Protein 5MR1 (pdb70)

Radius of gyration: 12.71 Å; Cα contacts (8 Å, |Δi|>4): 207; chains: 1; bounding box: 30×32×36 Å

InterPro domains:
  IPR001849 Pleckstrin homology domain [PF00169] (44-138)
  IPR001849 Pleckstrin homology domain [PS50003] (41-140)
  IPR001849 Pleckstrin homology domain [SM00233] (42-142)
  IPR011993 PH-like domain superfamily [G3DSA:2.30.29.30] (38-152)
  IPR051566 Connector enhancer of kinase suppressor of Ras [PTHR12844] (21-436)

Sequence (101 aa):
ADCQQGWLYKKKKEKGSFLSNKWKKKFWVILKGSSLYWYSSNQMAEKADGFVNLPDFTVERASSECKKKHAFKISSHPQIKTFYFAAENVQQEMNVWLNKLGSAVIHQ

Structure (mmCIF, N/CA/C/O backbone):
data_5MR1
#
_entry.id   5MR1
#
_cell.length_a   43.974
_cell.length_b   49.612
_cell.length_c   53.027
_cell.angle_alpha   90.00
_cell.angle_beta   90.00
_cell.angle_gamma   90.00
#
_symmetry.space_group_name_H-M   'P 21 21 21'
#
loop_
_entity.id
_entity.type
_entity.pdbx_description
1 polymer 'Interactor protein for cytohesin exchange factors 1'
2 water water
#
loop_
_atom_site.group_PDB
_atom_site.id
_atom_site.type_symbol
_atom_site.label_atom_id
_atom_site.label_alt_id
_atom_site.label_comp_id
_atom_site.label_asym_id
_atom_site.label_entity_id
_atom_site.label_seq_id
_atom_site.pdbx_PDB_ins_code
_atom_site.Cartn_x
_atom_site.Cartn_y
_atom_site.Cartn_z
_atom_site.occupancy
_atom_site.B_iso_or_equiv
_atom_site.auth_seq_id
_atom_site.auth_comp_id
_atom_site.auth_asym_id
_atom_site.auth_atom_id
_atom_site.pdbx_PDB_model_num
ATOM 1 N N . ALA A 1 3 ? -1.257 14.258 -8.683 1.00 38.29 42 ALA A N 1
ATOM 2 C CA . ALA A 1 3 ? -1.029 13.548 -7.421 1.00 37.00 42 ALA A CA 1
ATOM 3 C C . ALA A 1 3 ? -2.041 12.425 -7.218 1.00 32.98 42 ALA A C 1
ATOM 4 O O . ALA A 1 3 ? -3.238 12.605 -7.461 1.00 35.82 42 ALA A O 1
ATOM 10 N N . ASP A 1 4 ? -1.547 11.269 -6.767 1.00 26.62 43 ASP A N 1
ATOM 11 C CA . ASP A 1 4 ? -2.395 10.124 -6.459 1.00 26.66 43 ASP A CA 1
ATOM 12 C C . ASP A 1 4 ? -3.063 10.231 -5.096 1.00 22.84 43 ASP A C 1
ATOM 13 O O . ASP A 1 4 ? -4.164 9.701 -4.925 1.00 23.78 43 ASP A O 1
ATOM 22 N N . CYS A 1 5 ? -2.445 10.941 -4.147 1.00 20.95 44 CYS A N 1
ATOM 23 C CA . CYS A 1 5 ? -3.075 11.280 -2.880 1.00 18.93 44 CYS A CA 1
ATOM 24 C C . CYS A 1 5 ? -2.359 12.485 -2.290 1.00 17.76 44 CYS A C 1
ATOM 25 O O . CYS A 1 5 ? -1.167 12.669 -2.523 1.00 18.05 44 CYS A O 1
ATOM 33 N N A GLN A 1 6 ? -3.081 13.269 -1.492 0.50 17.04 45 GLN A N 1
ATOM 34 N N B GLN A 1 6 ? -3.095 13.299 -1.523 0.50 16.59 45 GLN A N 1
ATOM 35 C CA A GLN A 1 6 ? -2.475 14.354 -0.728 0.50 16.20 45 GLN A CA 1
ATOM 36 C CA B GLN A 1 6 ? -2.517 14.413 -0.766 0.50 15.09 45 GLN A CA 1
ATOM 37 C C A GLN A 1 6 ? -3.317 14.617 0.519 0.50 14.35 45 GLN A C 1
ATOM 38 C C B GLN A 1 6 ? -3.340 14.667 0.500 0.50 14.20 45 GLN A C 1
ATOM 39 O O A GLN A 1 6 ? -4.510 14.306 0.565 0.50 15.94 45 GLN A O 1
ATOM 40 O O B GLN A 1 6 ? -4.551 14.433 0.529 0.50 15.82 45 GLN A O 1
ATOM 67 N N . GLY A 1 7 ? -2.683 15.202 1.524 1.00 14.09 46 GLY A N 1
ATOM 68 C CA . GLY A 1 7 ? -3.365 15.545 2.764 1.00 14.11 46 GLY A CA 1
ATOM 69 C C . GLY A 1 7 ? -2.364 15.851 3.869 1.00 13.19 46 GLY A C 1
ATOM 70 O O . GLY A 1 7 ? -1.149 15.741 3.698 1.00 13.43 46 GLY A O 1
ATOM 75 N N . TRP A 1 8 ? -2.900 16.279 5.021 1.00 13.68 47 TRP A N 1
ATOM 76 C CA . TRP A 1 8 ? -2.069 16.539 6.204 1.00 13.80 47 TRP A CA 1
ATOM 77 C C . TRP A 1 8 ? -1.740 15.232 6.928 1.00 13.60 47 TRP A C 1
ATOM 78 O O . TRP A 1 8 ? -2.626 14.401 7.150 1.00 14.88 47 TRP A O 1
ATOM 99 N N . LEU A 1 9 ? -0.469 15.052 7.326 1.00 12.96 48 LEU A N 1
ATOM 100 C CA . LEU A 1 9 ? -0.065 13.921 8.170 1.00 13.13 48 LEU A CA 1
ATOM 101 C C . LEU A 1 9 ? 0.928 14.417 9.218 1.00 13.87 48 LEU A C 1
ATOM 102 O O . LEU A 1 9 ? 1.817 15.217 8.918 1.00 14.86 48 LEU A O 1
ATOM 118 N N . TYR A 1 10 ? 0.808 13.883 10.430 1.00 13.84 49 TYR A N 1
ATOM 119 C CA . TYR A 1 10 ? 1.866 14.009 11.424 1.00 14.02 49 TYR A CA 1
ATOM 120 C C . TYR A 1 10 ? 2.981 13.021 11.093 1.00 14.70 49 TYR A C 1
ATOM 121 O O . TYR A 1 10 ? 2.724 11.933 10.570 1.00 14.89 49 TYR A O 1
ATOM 139 N N A LYS A 1 11 ? 4.218 13.402 11.416 0.50 14.22 50 LYS A N 1
ATOM 140 N N B LYS A 1 11 ? 4.223 13.407 11.396 0.50 14.25 50 LYS A N 1
ATOM 141 C CA A LYS A 1 11 ? 5.397 12.554 11.235 0.50 15.21 50 LYS A CA 1
ATOM 142 C CA B LYS A 1 11 ? 5.395 12.542 11.233 0.50 15.22 50 LYS A CA 1
ATOM 143 C C A LYS A 1 11 ? 6.209 12.512 12.533 0.50 15.95 50 LYS A C 1
ATOM 144 C C B LYS A 1 11 ? 6.200 12.510 12.534 0.50 15.96 50 LYS A C 1
ATOM 145 O O A LYS A 1 11 ? 6.565 13.566 13.083 0.50 18.50 50 LYS A O 1
ATOM 146 O O B LYS A 1 11 ? 6.538 13.566 13.090 0.50 18.60 50 LYS A O 1
ATOM 183 N N . LYS A 1 12 ? 6.538 11.302 12.997 1.00 16.63 51 LYS A N 1
ATOM 184 C CA . LYS A 1 12 ? 7.303 11.142 14.243 1.00 17.65 51 LYS A CA 1
ATOM 185 C C . LYS A 1 12 ? 8.748 11.579 14.008 1.00 19.23 51 LYS A C 1
ATOM 186 O O . LYS A 1 12 ? 9.344 11.262 12.979 1.00 18.84 51 LYS A O 1
ATOM 205 N N . LYS A 1 13 ? 9.317 12.298 14.977 1.00 21.66 52 LYS A N 1
ATOM 206 C CA . LYS A 1 13 ? 10.723 12.680 14.934 1.00 23.75 52 LYS A CA 1
ATOM 207 C C . LYS A 1 13 ? 11.614 11.439 14.905 1.00 23.29 52 LYS A C 1
ATOM 208 O O . LYS A 1 13 ? 11.339 10.439 15.582 1.00 22.68 52 LYS A O 1
ATOM 215 N N . GLU A 1 14 ? 12.704 11.498 14.131 1.00 25.35 53 GLU A N 1
ATOM 216 C CA . GLU A 1 14 ? 13.617 10.359 14.065 1.00 27.46 53 GLU A CA 1
ATOM 217 C C . GLU A 1 14 ? 14.198 10.068 15.445 1.00 25.57 53 GLU A C 1
ATOM 218 O O . GLU A 1 14 ? 14.629 10.980 16.155 1.00 27.17 53 GLU A O 1
ATOM 230 N N . LYS A 1 15 ? 14.170 8.785 15.826 1.00 25.49 54 LYS A N 1
ATOM 231 C CA . LYS A 1 15 ? 14.618 8.252 17.115 1.00 26.56 54 LYS A CA 1
ATOM 232 C C . LYS A 1 15 ? 13.680 8.579 18.275 1.00 24.80 54 LYS A C 1
ATOM 233 O O . LYS A 1 15 ? 13.915 8.099 19.410 1.00 25.86 54 LYS A O 1
ATOM 243 N N . GLY A 1 16 ? 12.606 9.325 18.035 1.00 23.61 55 GLY A N 1
ATOM 244 C CA . GLY A 1 16 ? 11.691 9.677 19.106 1.00 24.38 55 GLY A CA 1
ATOM 245 C C . GLY A 1 16 ? 10.921 8.483 19.643 1.00 22.42 55 GLY A C 1
ATOM 246 O O . GLY A 1 16 ? 10.622 7.521 18.928 1.00 22.29 55 GLY A O 1
ATOM 250 N N . SER A 1 17 ? 10.594 8.559 20.940 1.00 24.32 56 SER A N 1
ATOM 251 C CA . SER A 1 17 ? 9.828 7.514 21.620 1.00 23.35 56 SER A CA 1
ATOM 252 C C . SER A 1 17 ? 8.477 7.254 20.945 1.00 23.16 56 SER A C 1
ATOM 253 O O . SER A 1 17 ? 7.797 8.183 20.485 1.00 23.39 56 SER A O 1
ATOM 261 N N . PHE A 1 18 ? 8.070 5.978 20.927 1.00 22.34 57 PHE A N 1
ATOM 262 C CA . PHE A 1 18 ? 6.726 5.625 20.483 1.00 21.98 57 PHE A CA 1
ATOM 263 C C . PHE A 1 18 ? 5.667 6.167 21.432 1.00 24.63 57 PHE A C 1
ATOM 264 O O . PHE A 1 18 ? 4.491 6.219 21.074 1.00 25.23 57 PHE A O 1
ATOM 281 N N . LEU A 1 19 ? 6.054 6.551 22.642 1.00 27.49 58 LEU A N 1
ATOM 282 C CA . LEU A 1 19 ? 5.097 6.981 23.655 1.00 31.17 58 LEU A CA 1
ATOM 283 C C . LEU A 1 19 ? 4.828 8.480 23.626 1.00 32.08 58 LEU A C 1
ATOM 284 O O . LEU A 1 19 ? 4.013 8.971 24.422 1.00 35.00 58 LEU A O 1
ATOM 300 N N . SER A 1 20 ? 5.476 9.221 22.732 1.00 30.91 59 SER A N 1
ATOM 301 C CA . SER A 1 20 ? 5.321 10.664 22.681 1.00 31.89 59 SER A CA 1
ATOM 302 C C . SER A 1 20 ? 4.232 11.039 21.691 1.00 33.03 59 SER A C 1
ATOM 303 O O . SER A 1 20 ? 4.088 10.405 20.644 1.00 34.82 59 SER A O 1
ATOM 311 N N . ASN A 1 21 ? 3.463 12.066 22.029 1.00 38.46 60 ASN A N 1
ATOM 312 C CA . ASN A 1 21 ? 2.455 12.587 21.116 1.00 43.99 60 ASN A CA 1
ATOM 313 C C . ASN A 1 21 ? 2.878 13.886 20.443 1.00 40.77 60 ASN A C 1
ATOM 314 O O . ASN A 1 21 ? 2.071 14.483 19.725 1.00 41.44 60 ASN A O 1
ATOM 325 N N . LYS A 1 22 ? 4.127 14.322 20.632 1.00 35.88 61 LYS A N 1
ATOM 326 C CA . LYS A 1 22 ? 4.625 15.551 20.006 1.00 31.92 61 LYS A CA 1
ATOM 327 C C . LYS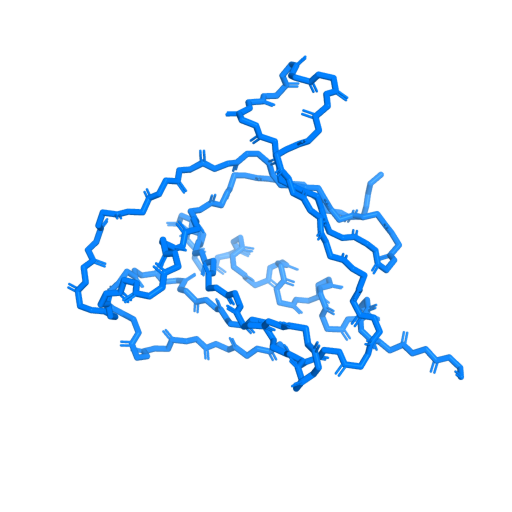 A 1 22 ? 5.256 15.194 18.663 1.00 28.46 61 LYS A C 1
ATOM 328 O O . LYS A 1 22 ? 6.457 14.924 18.572 1.00 30.39 61 LYS A O 1
ATOM 332 N N . TRP A 1 23 ? 4.427 15.214 17.600 1.00 26.08 62 TRP A N 1
ATOM 333 C CA . TRP A 1 23 ? 4.813 14.964 16.212 1.00 23.48 62 TRP A CA 1
ATOM 334 C C . TRP A 1 23 ? 4.526 16.207 15.357 1.00 24.35 62 TRP A C 1
ATOM 335 O O . TRP A 1 23 ? 3.496 16.878 15.536 1.00 29.77 62 TRP A O 1
ATOM 356 N N . LYS A 1 24 ? 5.401 16.505 14.395 1.00 23.95 63 LYS A N 1
ATOM 357 C CA . LYS A 1 24 ? 5.220 17.670 13.529 1.00 21.72 63 LYS A CA 1
ATOM 358 C C . LYS A 1 24 ? 4.281 17.347 12.366 1.00 18.96 63 LYS A C 1
ATOM 359 O O . LYS A 1 24 ? 4.309 16.247 11.822 1.00 20.00 63 LYS A O 1
ATOM 378 N N A LYS A 1 25 ? 3.458 18.317 11.962 0.73 18.72 64 LYS A N 1
ATOM 379 N N B LYS A 1 25 ? 3.466 18.324 11.983 0.27 18.88 64 LYS A N 1
ATOM 380 C CA A LYS A 1 25 ? 2.474 18.143 10.888 0.73 18.16 64 LYS A CA 1
ATOM 381 C CA B LYS A 1 25 ? 2.541 18.166 10.873 0.27 18.84 64 LYS A CA 1
ATOM 382 C C A LYS A 1 25 ? 3.006 18.687 9.561 0.73 17.32 64 LYS A C 1
ATOM 383 C C B LYS A 1 25 ? 3.198 18.623 9.574 0.27 16.89 64 LYS A C 1
ATOM 384 O O A LYS A 1 25 ? 3.408 19.845 9.478 0.73 21.64 64 LYS A O 1
ATOM 385 O O B LYS A 1 25 ? 3.932 19.615 9.541 0.27 17.92 64 LYS A O 1
ATOM 422 N N . PHE A 1 26 ? 2.943 17.872 8.506 1.00 14.77 65 PHE A N 1
ATOM 423 C CA . PHE A 1 26 ? 3.382 18.204 7.151 1.00 14.86 65 PHE A CA 1
ATOM 424 C C . PHE A 1 26 ? 2.212 18.076 6.178 1.00 14.09 65 PHE A C 1
ATOM 425 O O . PHE A 1 26 ? 1.249 17.318 6.411 1.00 14.17 65 PHE A O 1
ATOM 443 N N . TRP A 1 27 ? 2.335 18.780 5.042 1.00 14.36 66 TRP A N 1
ATOM 444 C CA . TRP A 1 27 ? 1.486 18.556 3.865 1.00 14.08 66 TRP A CA 1
ATOM 445 C C . TRP A 1 27 ? 2.176 17.498 2.991 1.00 13.19 66 TRP A C 1
ATOM 446 O O . TRP A 1 27 ? 3.318 17.701 2.548 1.00 14.43 66 TRP A O 1
ATOM 467 N N . VAL A 1 28 ? 1.519 16.356 2.772 1.00 12.25 67 VAL A N 1
ATOM 468 C CA . VAL A 1 28 ? 2.146 15.174 2.163 1.00 12.13 67 VAL A CA 1
ATOM 469 C C . VAL A 1 28 ? 1.483 14.856 0.815 1.00 12.26 67 VAL A C 1
ATOM 470 O O . VAL A 1 28 ? 0.250 14.883 0.699 1.00 13.60 67 VAL A O 1
ATOM 483 N N . ILE A 1 29 ? 2.324 14.546 -0.187 1.00 12.64 68 ILE A N 1
ATOM 484 C CA . ILE A 1 29 ? 1.893 14.245 -1.564 1.00 13.34 68 ILE A CA 1
ATOM 485 C C . ILE A 1 29 ? 2.515 12.916 -2.022 1.00 13.26 68 ILE A C 1
ATOM 486 O O . ILE A 1 29 ? 3.741 12.737 -1.964 1.00 13.48 68 ILE A O 1
ATOM 502 N N . LEU A 1 30 ? 1.672 11.999 -2.500 1.00 14.08 69 LEU A N 1
ATOM 503 C CA . LEU A 1 30 ? 2.093 10.770 -3.177 1.00 13.71 69 LEU A CA 1
ATOM 504 C C . LEU A 1 30 ? 1.895 10.951 -4.684 1.00 15.55 69 LEU A C 1
ATOM 505 O O . LEU A 1 30 ? 0.783 11.264 -5.138 1.00 16.48 69 LEU A O 1
ATOM 521 N N . LYS A 1 31 ? 2.960 10.731 -5.450 1.00 16.84 70 LYS A N 1
ATOM 522 C CA . LYS A 1 31 ? 2.911 10.816 -6.920 1.00 20.83 70 LYS A CA 1
ATOM 523 C C . LYS A 1 31 ? 3.670 9.615 -7.477 1.00 19.86 70 LYS A C 1
ATOM 524 O O . LYS A 1 31 ? 4.897 9.519 -7.325 1.00 19.58 70 LYS A O 1
ATOM 531 N N . GLY A 1 32 ? 2.945 8.685 -8.102 1.00 22.58 71 GLY A N 1
ATOM 532 C CA . GLY A 1 32 ? 3.548 7.444 -8.555 1.00 23.03 71 GLY A CA 1
ATOM 533 C C . GLY A 1 32 ? 4.117 6.655 -7.398 1.00 21.45 71 GLY A C 1
ATOM 534 O O . GLY A 1 32 ? 3.441 6.400 -6.394 1.00 23.02 71 GLY A O 1
ATOM 538 N N . SER A 1 33 ? 5.399 6.307 -7.488 1.00 20.77 72 SER A N 1
ATOM 539 C CA . SER A 1 33 ? 6.059 5.563 -6.430 1.00 20.93 72 SER A CA 1
ATOM 540 C C . SER A 1 33 ? 6.913 6.440 -5.528 1.00 18.34 72 SER A C 1
ATOM 541 O O . SER A 1 33 ? 7.745 5.903 -4.803 1.00 22.62 72 SER A O 1
ATOM 549 N N . SER A 1 34 ? 6.710 7.768 -5.521 1.00 15.68 73 SER A N 1
ATOM 550 C CA . SER A 1 34 ? 7.460 8.660 -4.637 1.00 16.82 73 SER A CA 1
ATOM 551 C C . SER A 1 34 ? 6.539 9.416 -3.669 1.00 15.27 73 SER A C 1
ATOM 552 O O . SER A 1 34 ? 5.434 9.856 -4.035 1.00 16.00 73 SER A O 1
ATOM 560 N N . LEU A 1 35 ? 7.007 9.567 -2.427 1.00 14.13 74 LEU A N 1
ATOM 561 C CA . LEU A 1 35 ? 6.308 10.285 -1.349 1.00 12.88 74 LEU A CA 1
ATOM 562 C C . LEU A 1 35 ? 7.128 11.515 -0.951 1.00 13.27 74 LEU A C 1
ATOM 563 O O . LEU A 1 35 ? 8.332 11.401 -0.696 1.00 14.90 74 LEU A O 1
ATOM 579 N N . TYR A 1 36 ? 6.461 12.689 -0.871 1.00 12.41 75 TYR A N 1
ATOM 580 C CA . TYR A 1 36 ? 7.076 13.978 -0.555 1.00 13.18 75 TYR A CA 1
ATOM 581 C C . TYR A 1 36 ? 6.344 14.625 0.619 1.00 12.95 75 TYR A C 1
ATOM 582 O O . TYR A 1 36 ? 5.108 14.583 0.686 1.00 13.94 75 TYR A O 1
ATOM 600 N N . TRP A 1 37 ? 7.105 15.252 1.539 1.00 13.84 76 TRP A N 1
ATOM 601 C CA . TRP A 1 37 ? 6.513 16.007 2.647 1.00 13.82 76 TRP A CA 1
ATOM 602 C C . TRP A 1 37 ? 7.027 17.433 2.658 1.00 14.56 76 TRP A C 1
ATOM 603 O O . TRP A 1 37 ? 8.247 17.673 2.600 1.00 16.36 76 TRP A O 1
ATOM 624 N N . TYR A 1 38 ? 6.083 18.372 2.696 1.00 15.32 77 TYR A N 1
ATOM 625 C CA . TYR A 1 38 ? 6.320 19.807 2.629 1.00 16.47 77 TYR A CA 1
ATOM 626 C C . TYR A 1 38 ? 5.915 20.485 3.938 1.00 16.70 77 TYR A C 1
ATOM 627 O O . TYR A 1 38 ? 4.996 20.042 4.654 1.00 17.45 77 TYR A O 1
ATOM 645 N N A SER A 1 39 ? 6.577 21.602 4.240 0.51 20.06 78 SER A N 1
ATOM 646 N N B SER A 1 39 ? 6.574 21.613 4.223 0.49 19.35 78 SER A N 1
ATOM 647 C CA A SER A 1 39 ? 6.272 22.312 5.478 0.51 22.66 78 SER A CA 1
ATOM 648 C CA B SER A 1 39 ? 6.297 22.349 5.454 0.49 21.58 78 SER A CA 1
ATOM 649 C C A SER A 1 39 ? 4.851 22.877 5.485 0.51 21.72 78 SER A C 1
ATOM 650 C C B SER A 1 39 ? 4.880 22.920 5.483 0.49 21.05 78 SER A C 1
ATOM 651 O O A SER A 1 39 ? 4.236 22.996 6.554 0.51 23.86 78 SER A O 1
ATOM 652 O O B SER A 1 39 ? 4.303 23.098 6.565 0.49 22.89 78 SER A O 1
ATOM 667 N N . ASN A 1 40 ? 4.321 23.250 4.324 1.00 20.37 79 ASN A N 1
ATOM 668 C CA . ASN A 1 40 ? 2.963 23.788 4.206 1.00 20.73 79 ASN A CA 1
ATOM 669 C C . ASN A 1 40 ? 2.534 23.655 2.739 1.00 20.35 79 ASN A C 1
ATOM 670 O O . ASN A 1 40 ? 3.289 23.151 1.891 1.00 21.29 79 ASN A O 1
ATOM 682 N N . GLN A 1 41 ? 1.314 24.108 2.428 1.00 20.67 80 GLN A N 1
ATOM 683 C CA . GLN A 1 41 ? 0.752 23.922 1.078 1.00 21.21 80 GLN A CA 1
ATOM 684 C C . GLN A 1 41 ? 1.322 24.857 0.014 1.00 23.63 80 GLN A C 1
ATOM 685 O O . GLN A 1 41 ? 0.999 24.672 -1.170 1.00 28.22 80 GLN A O 1
ATOM 699 N N . MET A 1 42 ? 2.140 25.842 0.380 1.00 24.84 81 MET A N 1
ATOM 700 C CA . MET A 1 42 ? 2.695 26.781 -0.601 1.00 27.74 81 MET A CA 1
ATOM 701 C C . MET A 1 42 ? 4.203 26.620 -0.828 1.00 25.78 81 MET A C 1
ATOM 702 O O . MET A 1 42 ? 4.761 27.270 -1.722 1.00 27.57 81 MET A O 1
ATOM 716 N N . ALA A 1 43 ? 4.869 25.746 -0.086 1.00 23.70 82 ALA A N 1
ATOM 717 C CA . ALA A 1 43 ? 6.309 25.534 -0.246 1.00 22.83 82 ALA A CA 1
ATOM 718 C C . ALA A 1 43 ? 6.638 24.919 -1.604 1.00 22.90 82 ALA A C 1
ATOM 719 O O . ALA A 1 43 ? 6.030 23.924 -2.001 1.00 24.80 82 ALA A O 1
ATOM 726 N N . GLU A 1 44 ? 7.632 25.493 -2.304 1.00 25.14 83 GLU A N 1
ATOM 727 C CA . GLU A 1 44 ? 8.037 24.965 -3.614 1.00 27.35 83 GLU A CA 1
ATOM 728 C C . GLU A 1 44 ? 8.926 23.725 -3.505 1.00 25.90 83 GLU A C 1
ATOM 729 O O . GLU A 1 44 ? 8.924 22.868 -4.410 1.00 29.23 83 GLU A O 1
ATOM 733 N N . LYS A 1 45 ? 9.715 23.633 -2.442 1.00 23.02 84 LYS A N 1
ATOM 734 C CA . LYS A 1 45 ? 10.660 22.547 -2.233 1.00 21.28 84 LYS A CA 1
ATOM 735 C C . LYS A 1 45 ? 10.236 21.737 -1.008 1.00 20.02 84 LYS A C 1
ATOM 736 O O . LYS A 1 45 ? 9.938 22.304 0.049 1.00 23.46 84 LYS A O 1
ATOM 755 N N . ALA A 1 46 ? 10.195 20.416 -1.157 1.00 19.72 85 ALA A N 1
ATOM 756 C CA . ALA A 1 46 ? 9.863 19.546 -0.034 1.00 18.72 85 ALA A CA 1
ATOM 757 C C . ALA A 1 46 ? 11.001 19.493 0.999 1.00 20.73 85 ALA A C 1
ATOM 758 O O . ALA A 1 46 ? 12.166 19.754 0.692 1.00 21.82 85 ALA A O 1
ATOM 765 N N . ASP A 1 47 ? 10.640 19.136 2.247 1.00 21.36 86 ASP A N 1
ATOM 766 C CA . ASP A 1 47 ? 11.600 18.836 3.308 1.00 22.84 86 ASP A CA 1
ATOM 767 C C . ASP A 1 47 ? 12.242 17.459 3.200 1.00 23.44 86 ASP A C 1
ATOM 768 O O . ASP A 1 4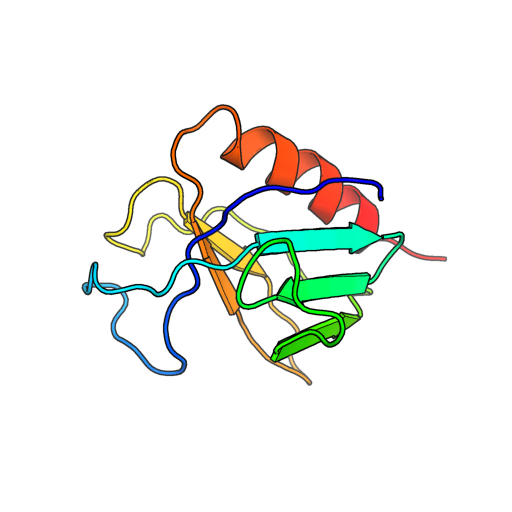7 ? 13.333 17.265 3.745 1.00 26.18 86 ASP A O 1
ATOM 777 N N . GLY A 1 48 ? 11.591 16.504 2.541 1.00 20.67 87 GLY A N 1
ATOM 778 C CA . GLY A 1 48 ? 12.122 15.168 2.380 1.00 20.62 87 GLY A CA 1
ATOM 779 C C . GLY A 1 48 ? 11.277 14.434 1.373 1.00 17.83 87 GLY A C 1
ATOM 780 O O . GLY A 1 48 ? 10.162 14.859 1.023 1.00 17.31 87 GLY A O 1
ATOM 784 N N . PHE A 1 49 ? 11.792 13.279 0.981 1.00 18.88 88 PHE A N 1
ATOM 785 C CA . PHE A 1 49 ? 11.107 12.374 0.068 1.00 17.33 88 PHE A CA 1
ATOM 786 C C . PHE A 1 49 ? 11.638 10.963 0.287 1.00 17.86 88 PHE A C 1
ATOM 787 O O . PHE A 1 49 ? 1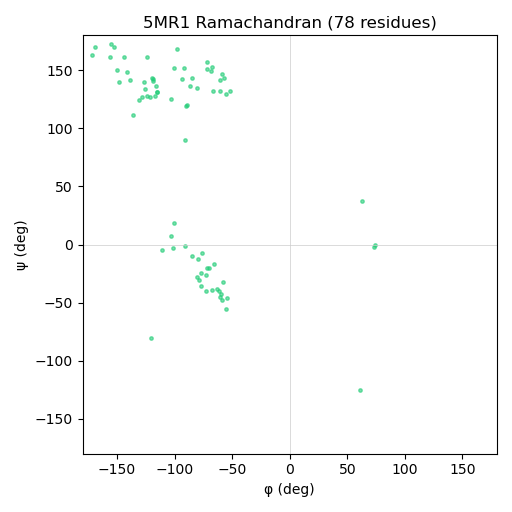2.751 10.766 0.781 1.00 19.39 88 PHE A O 1
ATOM 804 N N . VAL A 1 50 ? 10.864 9.984 -0.167 1.00 16.85 89 VAL A N 1
ATOM 805 C CA . VAL A 1 50 ? 11.393 8.635 -0.323 1.00 19.19 89 VAL A CA 1
ATOM 806 C C . VAL A 1 50 ? 10.818 8.001 -1.590 1.00 17.31 89 VAL A C 1
ATOM 807 O O . VAL A 1 50 ? 9.672 8.267 -1.984 1.00 17.72 89 VAL A O 1
ATOM 820 N N . ASN A 1 51 ? 11.623 7.138 -2.212 1.00 18.21 90 ASN A N 1
ATOM 821 C CA . ASN A 1 51 ? 11.174 6.265 -3.295 1.00 18.85 90 ASN A CA 1
ATOM 822 C C . ASN A 1 51 ? 10.668 4.956 -2.697 1.00 18.06 90 ASN A C 1
ATOM 823 O O . ASN A 1 51 ? 11.414 4.237 -2.015 1.00 18.94 90 ASN A O 1
ATOM 834 N N . LEU A 1 52 ? 9.406 4.648 -2.944 1.00 16.55 91 LEU A N 1
ATOM 835 C CA . LEU A 1 52 ? 8.712 3.552 -2.275 1.00 16.23 91 LEU A CA 1
ATOM 836 C C . LEU A 1 52 ? 8.935 2.106 -2.756 1.00 17.07 91 LEU A C 1
ATOM 837 O O . LEU A 1 52 ? 8.511 1.218 -2.022 1.00 17.12 91 LEU A O 1
ATOM 853 N N . PRO A 1 53 ? 9.551 1.774 -3.908 1.00 17.72 92 PRO A N 1
ATOM 854 C CA . PRO A 1 53 ? 9.688 0.342 -4.259 1.00 19.17 92 PRO A CA 1
ATOM 855 C C . PRO A 1 53 ? 10.299 -0.483 -3.135 1.00 18.89 92 PRO A C 1
ATOM 856 O O . PRO A 1 53 ? 11.338 -0.130 -2.558 1.00 20.16 92 PRO A O 1
ATOM 867 N N . ASP A 1 54 ? 9.655 -1.613 -2.841 1.00 19.61 93 ASP A N 1
ATOM 868 C CA . ASP A 1 54 ? 10.124 -2.606 -1.865 1.00 20.50 93 ASP A CA 1
ATOM 869 C C . ASP A 1 54 ? 9.945 -2.165 -0.401 1.00 21.38 93 ASP A C 1
ATOM 870 O O . ASP A 1 54 ? 10.311 -2.931 0.506 1.00 24.13 93 ASP A O 1
ATOM 879 N N . PHE A 1 55 ? 9.414 -0.968 -0.126 1.00 19.20 94 PHE A N 1
ATOM 880 C CA . PHE A 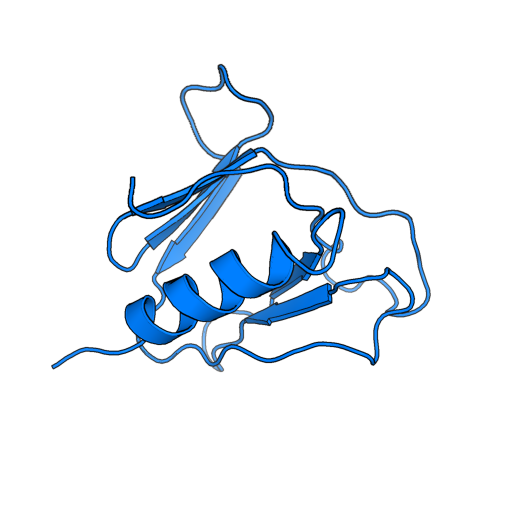1 55 ? 9.037 -0.625 1.244 1.00 19.28 94 PHE A CA 1
ATOM 881 C C . PHE A 1 55 ? 7.854 -1.500 1.677 1.00 20.31 94 PHE A C 1
ATOM 882 O O . PHE A 1 55 ? 7.046 -1.937 0.859 1.00 22.09 94 PHE A O 1
ATOM 899 N N . THR A 1 56 ? 7.744 -1.740 2.978 1.00 20.78 95 THR A N 1
ATOM 900 C CA . THR A 1 56 ? 6.538 -2.313 3.565 1.00 21.84 95 THR A CA 1
ATOM 901 C C . THR A 1 56 ? 5.693 -1.204 4.205 1.00 22.77 95 THR A C 1
ATOM 902 O O . THR A 1 56 ? 6.211 -0.158 4.597 1.00 23.67 95 THR A O 1
ATOM 913 N N . VAL A 1 57 ? 4.379 -1.425 4.263 1.00 21.51 96 VAL A N 1
ATOM 914 C CA . VAL A 1 57 ? 3.395 -0.464 4.793 1.00 20.93 96 VAL A CA 1
ATOM 915 C C . VAL A 1 57 ? 2.487 -1.207 5.780 1.00 21.78 96 VAL A C 1
ATOM 916 O O . VAL A 1 57 ? 1.890 -2.228 5.414 1.00 24.71 96 VAL A O 1
ATOM 929 N N . GLU A 1 58 ? 2.386 -0.712 7.023 1.00 21.60 97 GLU A N 1
ATOM 930 C CA . GLU A 1 58 ? 1.649 -1.411 8.077 1.00 22.39 97 GLU A CA 1
ATOM 931 C C . GLU A 1 58 ? 1.047 -0.422 9.083 1.00 20.97 97 GLU A C 1
ATOM 932 O O . GLU A 1 58 ? 1.640 0.609 9.391 1.00 19.63 97 GLU A O 1
ATOM 944 N N . ARG A 1 59 ? -0.088 -0.805 9.687 1.00 20.68 98 ARG A N 1
ATOM 945 C CA . ARG A 1 59 ? -0.610 -0.095 10.852 1.00 20.15 98 ARG A CA 1
ATOM 946 C C . ARG A 1 59 ? 0.423 -0.124 11.978 1.00 18.99 98 ARG A C 1
ATOM 947 O O . ARG A 1 59 ? 1.188 -1.083 12.102 1.00 22.54 98 ARG A O 1
ATOM 968 N N . ALA A 1 60 ? 0.479 0.961 12.788 1.00 19.23 99 ALA A N 1
ATOM 969 C CA . ALA A 1 60 ? 1.468 1.093 13.883 1.00 19.70 99 ALA A CA 1
ATOM 970 C C . ALA A 1 60 ? 0.790 1.371 15.252 1.00 20.18 99 ALA A C 1
ATOM 971 O O . ALA A 1 60 ? 0.940 2.437 15.853 1.00 22.63 99 ALA A O 1
ATOM 978 N N A SER A 1 61 ? 0.066 0.377 15.769 0.50 20.73 100 SER A N 1
ATOM 979 N N B SER A 1 61 ? 0.058 0.379 15.767 0.50 20.75 100 SER A N 1
ATOM 980 C CA A SER A 1 61 ? -0.580 0.519 17.075 0.50 21.43 100 SER A CA 1
ATOM 981 C CA B SER A 1 61 ? -0.591 0.534 17.071 0.50 21.75 100 SER A CA 1
ATOM 982 C C A SER A 1 61 ? 0.408 0.633 18.232 0.50 20.53 100 SER A C 1
ATOM 983 C C B SER A 1 61 ? 0.395 0.594 18.240 0.50 20.42 100 SER A C 1
ATOM 984 O O A SER A 1 61 ? 0.003 1.023 19.338 0.50 21.91 100 SER A O 1
ATOM 985 O O B SER A 1 61 ? -0.023 0.906 19.365 0.50 21.51 100 SER A O 1
ATOM 1000 N N . GLU A 1 62 ? 1.680 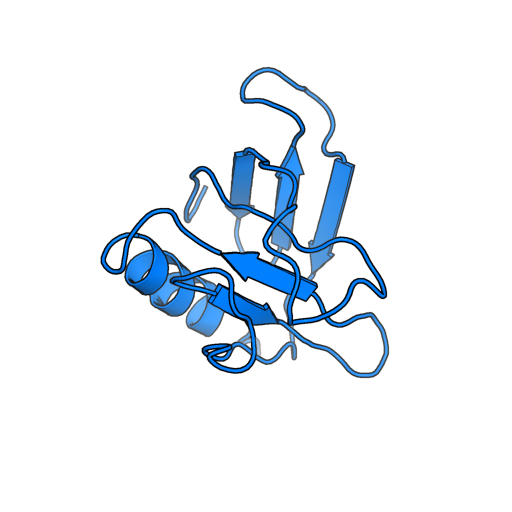0.308 18.016 1.00 20.75 101 GLU A N 1
ATOM 1001 C CA . GLU A 1 62 ? 2.694 0.541 19.027 1.00 20.97 101 GLU A CA 1
ATOM 1002 C C . GLU A 1 62 ? 2.886 2.033 19.328 1.00 20.80 101 GLU A C 1
ATOM 1003 O O . GLU A 1 62 ? 3.493 2.369 20.352 1.00 21.50 101 GLU A O 1
ATOM 1015 N N . CYS A 1 63 ? 2.408 2.946 18.474 1.00 20.84 102 CYS A N 1
ATOM 1016 C CA . CYS A 1 63 ? 2.489 4.375 18.762 1.00 20.73 102 CYS A CA 1
ATOM 1017 C C . CYS A 1 63 ? 1.293 4.832 19.586 1.00 21.49 102 CYS A C 1
ATOM 1018 O O . CYS A 1 63 ? 0.149 4.474 19.296 1.00 24.04 102 CYS A O 1
ATOM 1026 N N . LYS A 1 64 ? 1.562 5.657 20.599 1.00 21.78 103 LYS A N 1
ATOM 1027 C CA . LYS A 1 64 ? 0.479 6.304 21.342 1.00 22.54 103 LYS A CA 1
ATOM 1028 C C . LYS A 1 64 ? -0.364 7.211 20.445 1.00 22.32 103 LYS A C 1
ATOM 1029 O O . LYS A 1 64 ? -1.589 7.274 20.592 1.00 23.74 103 LYS A O 1
ATOM 1048 N N . LYS A 1 65 ? 0.270 7.944 19.529 1.00 21.44 104 LYS A N 1
ATOM 1049 C CA . LYS A 1 65 ? -0.449 8.806 18.588 1.00 21.61 104 LYS A CA 1
ATOM 1050 C C . LYS A 1 65 ? -1.487 7.989 17.828 1.00 21.91 104 LYS A C 1
ATOM 1051 O O . LYS A 1 65 ? -1.176 6.933 17.290 1.00 21.61 104 LYS A O 1
ATOM 1070 N N . LYS A 1 66 ? -2.724 8.474 17.787 1.00 21.01 105 LYS A N 1
ATOM 1071 C CA . LYS A 1 66 ? -3.789 7.717 17.140 1.00 21.86 105 LYS A CA 1
ATOM 1072 C C . LYS A 1 66 ? -3.635 7.701 15.612 1.00 19.98 105 LYS A C 1
ATOM 1073 O O . LYS A 1 66 ? -3.108 8.630 14.987 1.00 19.93 105 LYS A O 1
ATOM 1092 N N . HIS A 1 67 ? -4.133 6.624 15.006 1.00 18.82 106 HIS A N 1
ATOM 1093 C CA . HIS A 1 67 ? -4.225 6.500 13.537 1.00 19.09 106 HIS A CA 1
ATOM 1094 C C . HIS A 1 67 ? -2.846 6.523 12.879 1.00 17.84 106 HIS A C 1
ATOM 1095 O O . HIS A 1 67 ? -2.683 7.029 11.762 1.00 17.42 106 HIS A O 1
ATOM 1109 N N . ALA A 1 68 ? -1.864 5.894 13.528 1.00 18.50 107 ALA A N 1
ATOM 1110 C CA . ALA A 1 68 ? -0.499 5.840 13.017 1.00 17.34 107 ALA A CA 1
ATOM 1111 C C . ALA A 1 68 ? -0.223 4.612 12.144 1.00 17.76 107 ALA A C 1
ATOM 1112 O O . ALA A 1 68 ? -0.804 3.524 12.324 1.00 17.93 107 ALA A O 1
ATOM 1119 N N . PHE A 1 69 ? 0.721 4.788 11.212 1.00 16.49 108 PHE A N 1
ATOM 1120 C CA . PHE A 1 69 ? 1.184 3.743 10.300 1.00 15.94 108 PHE A CA 1
ATOM 1121 C C . PHE A 1 69 ? 2.690 3.913 10.060 1.00 16.30 108 PHE A C 1
ATOM 1122 O O . PHE A 1 69 ? 3.263 4.985 10.291 1.00 17.11 108 PHE A O 1
ATOM 1139 N N . LYS A 1 70 ? 3.316 2.824 9.584 1.00 17.73 109 LYS A N 1
ATOM 1140 C CA . LYS A 1 70 ? 4.772 2.674 9.458 1.00 19.87 109 LYS A CA 1
ATOM 1141 C C . LYS A 1 70 ? 5.111 2.299 8.010 1.00 17.82 109 LYS A C 1
ATOM 1142 O O . LYS A 1 70 ? 4.484 1.393 7.442 1.00 20.36 109 LYS A O 1
ATOM 1161 N N . ILE A 1 71 ? 6.115 2.970 7.418 1.00 16.21 110 ILE A N 1
ATOM 1162 C CA . ILE A 1 71 ? 6.723 2.540 6.152 1.00 18.31 110 ILE A CA 1
ATOM 1163 C C . ILE A 1 71 ? 8.221 2.270 6.392 1.00 17.92 110 ILE A C 1
ATOM 1164 O O . ILE A 1 71 ? 8.908 3.098 6.991 1.00 20.58 110 ILE A O 1
ATOM 1180 N N A SER A 1 72 ? 8.731 1.134 5.903 0.46 19.22 111 SER A N 1
ATOM 1181 N N B SER A 1 72 ? 8.729 1.129 5.900 0.54 19.19 111 SER A N 1
ATOM 1182 C CA A SER A 1 72 ? 10.113 0.765 6.228 0.46 20.38 111 SER A CA 1
ATOM 1183 C CA B SER A 1 72 ? 10.090 0.696 6.245 0.54 20.12 111 SER A CA 1
ATOM 1184 C C A SER A 1 72 ? 10.799 0.014 5.087 0.46 20.21 111 SER A C 1
ATOM 1185 C C B SE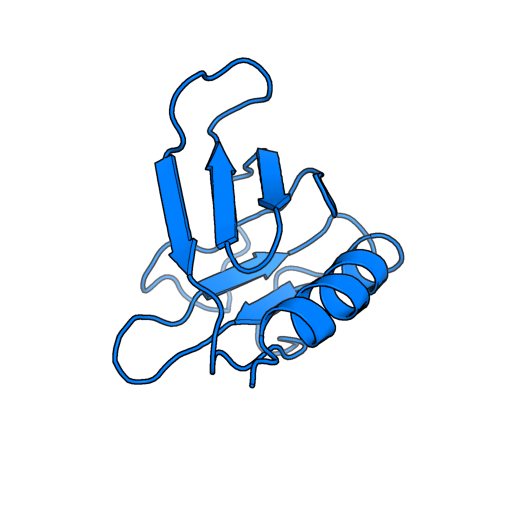R A 1 72 ? 10.796 -0.002 5.080 0.54 20.09 111 SER A C 1
ATOM 1186 O O A SER A 1 72 ? 10.166 -0.751 4.348 0.46 21.14 111 SER A O 1
ATOM 1187 O O B SER A 1 72 ? 10.176 -0.752 4.313 0.54 21.35 111 SER A O 1
ATOM 1202 N N . HIS A 1 73 ? 12.131 0.203 4.997 1.00 21.98 112 HIS A N 1
ATOM 1203 C CA . HIS A 1 73 ? 13.057 -0.442 3.987 1.00 23.67 112 HIS A CA 1
ATOM 1204 C C . HIS A 1 73 ? 14.415 -0.663 4.663 1.00 25.32 112 HIS A C 1
ATOM 1205 O O . HIS A 1 73 ? 14.949 0.270 5.292 1.00 26.28 112 HIS A O 1
ATOM 1220 N N . PRO A 1 74 ? 15.018 -1.850 4.519 1.00 27.65 113 PRO A N 1
ATOM 1221 C CA . PRO A 1 74 ? 16.230 -2.173 5.306 1.00 29.63 113 PRO A CA 1
ATOM 1222 C C . PRO A 1 74 ? 17.492 -1.405 4.922 1.00 29.07 113 PRO A C 1
ATOM 1223 O O . PRO A 1 74 ? 18.403 -1.314 5.755 1.00 32.37 113 PRO A O 1
ATOM 1234 N N . GLN A 1 75 ? 17.581 -0.826 3.723 1.00 27.92 114 GLN A N 1
ATOM 1235 C CA . GLN A 1 75 ? 18.758 -0.054 3.335 1.00 28.85 114 GLN A CA 1
ATOM 1236 C C . GLN A 1 75 ? 18.545 1.448 3.427 1.00 29.04 114 GLN A C 1
ATOM 1237 O O . GLN A 1 75 ? 19.483 2.209 3.149 1.00 32.58 114 GLN A O 1
ATOM 1251 N N . ILE A 1 76 ? 17.344 1.901 3.782 1.00 28.56 115 ILE A N 1
ATOM 1252 C CA . ILE A 1 76 ? 17.045 3.324 3.740 1.00 31.64 115 ILE A CA 1
ATOM 1253 C C . ILE A 1 76 ? 16.668 3.766 5.141 1.00 33.06 115 ILE A C 1
ATOM 1254 O O . ILE A 1 76 ? 17.514 4.309 5.860 1.00 36.95 115 ILE A O 1
ATOM 1270 N N . LYS A 1 77 ? 15.419 3.514 5.552 1.00 31.78 116 LYS A N 1
ATOM 1271 C CA . LYS A 1 77 ? 14.894 4.134 6.757 1.00 33.04 116 LYS A CA 1
ATOM 1272 C C . LYS A 1 77 ? 13.534 3.531 7.099 1.00 27.35 116 LYS A C 1
ATOM 1273 O O . LYS A 1 77 ? 12.891 2.893 6.271 1.00 23.11 116 LYS A O 1
ATOM 1292 N N . THR A 1 78 ? 13.112 3.754 8.337 1.00 25.32 117 THR A N 1
ATOM 1293 C CA . THR A 1 78 ? 11.750 3.487 8.798 1.00 22.66 117 THR A CA 1
ATOM 1294 C C . THR A 1 78 ? 11.114 4.800 9.227 1.00 20.15 117 THR A C 1
ATOM 1295 O O . THR A 1 78 ? 11.700 5.536 10.024 1.00 22.88 117 THR A O 1
ATOM 1306 N N . PHE A 1 79 ? 9.923 5.088 8.689 1.00 17.21 118 PHE A N 1
ATOM 1307 C CA . PHE A 1 79 ? 9.192 6.327 8.931 1.00 17.35 118 PHE A CA 1
ATOM 1308 C C . PHE A 1 79 ? 7.838 6.019 9.563 1.00 16.31 118 PHE A C 1
ATOM 1309 O O . PHE A 1 79 ? 7.190 5.044 9.185 1.00 18.44 118 PHE A O 1
ATOM 1326 N N . TYR A 1 80 ? 7.381 6.880 10.492 1.00 15.45 119 TYR A N 1
ATOM 1327 C CA . TYR A 1 80 ? 6.082 6.733 11.143 1.00 15.48 119 TYR A CA 1
ATOM 1328 C C . TYR A 1 80 ? 5.264 8.002 10.867 1.00 13.88 119 TYR A C 1
ATOM 1329 O O . TYR A 1 80 ? 5.722 9.112 11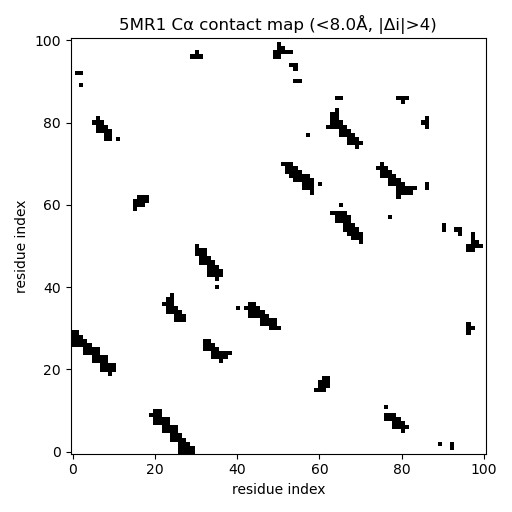.163 1.00 14.83 119 TYR A O 1
ATOM 1347 N N . PHE A 1 81 ? 4.039 7.829 10.347 1.00 13.86 120 PHE A N 1
ATOM 1348 C CA . PHE A 1 81 ? 3.090 8.906 10.040 1.00 13.31 120 PHE A CA 1
ATOM 1349 C C . PHE A 1 81 ? 1.764 8.635 10.772 1.00 14.79 120 PHE A C 1
ATOM 1350 O O . PHE A 1 81 ? 1.502 7.510 11.214 1.00 16.14 120 PHE A O 1
ATOM 1367 N N . ALA A 1 82 ? 0.925 9.673 10.920 1.00 14.34 121 ALA A N 1
ATOM 1368 C CA . ALA A 1 82 ? -0.391 9.502 11.530 1.00 15.66 121 ALA A CA 1
ATOM 1369 C C . ALA A 1 82 ? -1.383 10.491 10.919 1.00 15.56 121 ALA A C 1
ATOM 1370 O O . ALA A 1 82 ? -1.041 11.657 10.655 1.00 15.80 121 ALA A O 1
ATOM 1377 N N . ALA A 1 83 ? -2.608 10.024 10.692 1.00 16.54 122 ALA A N 1
ATOM 1378 C CA . ALA A 1 83 ? -3.684 10.853 10.170 1.00 17.64 122 ALA A CA 1
ATOM 1379 C C . ALA A 1 83 ? -4.588 11.366 11.296 1.00 18.72 122 ALA A C 1
ATOM 1380 O O . ALA A 1 83 ? -4.548 10.878 12.431 1.00 20.49 122 ALA A O 1
ATOM 1387 N N . GLU A 1 84 ? -5.455 12.331 10.948 1.00 19.28 123 GLU A N 1
ATOM 1388 C CA . GLU A 1 84 ? -6.366 12.908 11.935 1.00 21.14 123 GLU A CA 1
ATOM 1389 C C . GLU A 1 84 ? -7.493 11.942 12.332 1.00 22.48 123 GLU A C 1
ATOM 1390 O O . GLU A 1 84 ? -8.061 12.082 13.430 1.00 24.90 123 GLU A O 1
ATOM 1402 N N . ASN A 1 85 ? -7.863 11.001 11.453 1.00 21.45 124 ASN A N 1
ATOM 1403 C CA . ASN A 1 85 ? -8.972 10.074 11.688 1.00 21.37 124 ASN A CA 1
ATOM 1404 C C . ASN A 1 85 ? -8.770 8.802 10.854 1.00 21.27 124 ASN A C 1
ATOM 1405 O O . ASN A 1 85 ? -7.846 8.698 10.035 1.00 21.33 124 ASN A O 1
ATOM 1416 N N . VAL A 1 86 ? -9.642 7.811 11.103 1.00 24.03 125 VAL A N 1
ATOM 1417 C CA . VAL A 1 86 ? -9.505 6.480 10.502 1.00 25.18 125 VAL A CA 1
ATOM 1418 C C . VAL A 1 86 ? -9.771 6.502 8.990 1.00 22.45 125 VAL A C 1
ATOM 1419 O O . VAL A 1 86 ? -9.122 5.772 8.221 1.00 21.49 125 VAL A O 1
ATOM 1432 N N A GLN A 1 87 ? -10.728 7.318 8.563 0.54 23.50 126 GLN A N 1
ATOM 1433 N N B GLN A 1 87 ? -10.726 7.317 8.517 0.46 21.99 126 GLN A N 1
ATOM 1434 C CA A GLN A 1 87 ? -11.086 7.395 7.159 0.54 24.75 126 GLN A CA 1
ATOM 1435 C CA B GLN A 1 87 ? -11.040 7.289 7.084 0.46 22.38 126 GLN A CA 1
ATOM 1436 C C A GLN A 1 87 ? -9.885 7.833 6.314 0.54 21.90 126 GLN A C 1
ATOM 1437 C C B GLN A 1 87 ? -9.899 7.868 6.239 0.46 20.19 126 GLN A C 1
ATOM 1438 O O A GLN A 1 87 ? -9.532 7.176 5.324 0.54 23.30 126 GLN A O 1
ATOM 1439 O O B GLN A 1 87 ? -9.624 7.360 5.142 0.46 20.51 126 GLN A O 1
ATOM 1466 N N . GLU A 1 88 ? -9.212 8.919 6.720 1.00 20.26 127 GLU A N 1
ATOM 1467 C CA . GLU A 1 88 ? -8.014 9.400 6.008 1.00 19.22 127 GLU A CA 1
ATOM 1468 C C . GLU A 1 88 ? -6.883 8.374 6.094 1.00 18.29 127 GLU A C 1
ATOM 1469 O O . GLU A 1 88 ? -6.195 8.104 5.101 1.00 19.06 127 GLU A O 1
ATOM 1482 N N . MET A 1 89 ? -6.686 7.757 7.266 1.00 18.51 128 MET A N 1
ATOM 1483 C CA . MET A 1 89 ? -5.666 6.717 7.405 1.00 18.57 128 MET A CA 1
ATOM 1484 C C . MET A 1 89 ? -5.890 5.627 6.362 1.00 17.05 128 MET A C 1
ATOM 1485 O O . MET A 1 89 ? -4.947 5.146 5.714 1.00 18.11 128 MET A O 1
ATOM 1499 N N . ASN A 1 90 ? -7.148 5.197 6.217 1.00 19.27 129 ASN A N 1
ATOM 1500 C CA . ASN A 1 90 ? -7.460 4.123 5.280 1.00 19.97 129 ASN A CA 1
ATOM 1501 C C . ASN A 1 90 ? -7.151 4.495 3.823 1.00 20.11 129 ASN A C 1
ATOM 1502 O O . ASN A 1 90 ? -6.737 3.630 3.039 1.00 20.85 129 ASN A O 1
ATOM 1513 N N . VAL A 1 91 ? -7.399 5.744 3.416 1.00 22.13 130 VAL A N 1
ATOM 1514 C CA . VAL A 1 91 ? -7.026 6.160 2.062 1.00 20.69 130 VAL A CA 1
ATOM 1515 C C . VAL A 1 91 ? -5.516 5.991 1.856 1.00 18.09 130 VAL A C 1
ATOM 1516 O O . VAL A 1 91 ? -5.080 5.419 0.855 1.00 19.67 130 VAL A O 1
ATOM 1529 N N . TRP A 1 92 ? -4.688 6.465 2.818 1.00 16.01 131 TRP A N 1
ATOM 1530 C CA . TRP A 1 92 ? -3.226 6.340 2.732 1.00 15.68 131 TRP A CA 1
ATOM 1531 C C . TRP A 1 92 ? -2.780 4.878 2.672 1.00 15.32 131 TRP A C 1
ATOM 1532 O O . TRP A 1 92 ? -1.897 4.517 1.873 1.00 16.58 131 TRP A O 1
ATOM 1553 N N . LEU A 1 93 ? -3.341 4.018 3.529 1.00 17.97 132 LEU A N 1
ATOM 1554 C CA . LEU A 1 93 ? -2.970 2.601 3.469 1.00 20.19 132 LEU A CA 1
ATOM 1555 C C . LEU A 1 93 ? -3.302 2.010 2.092 1.00 21.26 132 LEU A C 1
ATOM 1556 O O . LEU A 1 93 ? -2.492 1.253 1.525 1.00 24.96 132 LEU A O 1
ATOM 1572 N N . ASN A 1 94 ? -4.487 2.354 1.538 1.00 23.81 133 ASN A N 1
ATOM 1573 C CA . ASN A 1 94 ? -4.917 1.936 0.183 1.00 24.52 133 ASN A CA 1
ATOM 1574 C C . ASN A 1 94 ? -3.871 2.363 -0.869 1.00 24.41 133 ASN A C 1
ATOM 1575 O 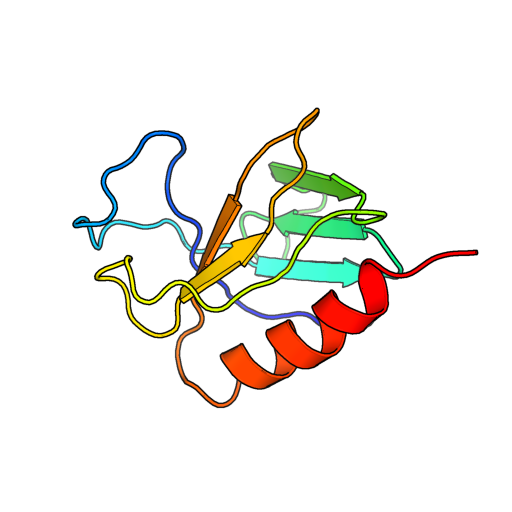O . ASN A 1 94 ? -3.295 1.544 -1.602 1.00 25.18 133 ASN A O 1
ATOM 1586 N N . LYS A 1 95 ? -3.559 3.643 -0.905 1.00 23.11 134 LYS A N 1
ATOM 1587 C CA . LYS A 1 95 ? -2.713 4.179 -1.963 1.00 21.06 134 LYS A CA 1
ATOM 1588 C C . LYS A 1 95 ? -1.230 3.781 -1.820 1.00 20.01 134 LYS A C 1
ATOM 1589 O O . LYS A 1 95 ? -0.562 3.476 -2.823 1.00 20.85 134 LYS A O 1
ATOM 1608 N N . LEU A 1 96 ? -0.689 3.769 -0.590 1.00 18.77 135 LEU A N 1
ATOM 1609 C CA . LEU A 1 96 ? 0.714 3.382 -0.390 1.00 19.41 135 LEU A CA 1
ATOM 1610 C C . LEU A 1 96 ? 0.947 1.898 -0.698 1.00 20.95 135 LEU A C 1
ATOM 1611 O O . LEU A 1 96 ? 2.000 1.532 -1.242 1.00 20.03 135 LEU A O 1
ATOM 1627 N N . GLY A 1 97 ? -0.000 1.025 -0.321 1.00 23.33 136 GLY A N 1
ATOM 1628 C CA . GLY A 1 97 ? 0.134 -0.397 -0.637 1.00 24.47 136 GLY A CA 1
ATOM 1629 C C . GLY A 1 97 ? 0.268 -0.690 -2.122 1.00 24.92 136 GLY A C 1
ATOM 1630 O O . GLY A 1 97 ? 0.965 -1.634 -2.521 1.00 27.95 136 GLY A O 1
ATOM 1634 N N . SER A 1 98 ? -0.361 0.128 -2.969 1.00 25.13 137 SER A N 1
ATOM 1635 C CA . SER A 1 98 ? -0.201 -0.014 -4.411 1.00 26.54 137 SER A CA 1
ATOM 1636 C C . SER A 1 98 ? 1.135 0.555 -4.873 1.00 23.90 137 SER A C 1
ATOM 1637 O O . SER A 1 98 ? 1.760 0.018 -5.792 1.00 26.32 137 SER A O 1
ATOM 1645 N N . ALA A 1 99 ? 1.592 1.643 -4.244 1.00 21.07 138 ALA A N 1
ATOM 1646 C CA . ALA A 1 99 ? 2.775 2.374 -4.689 1.00 20.21 138 ALA A CA 1
ATOM 1647 C C . ALA A 1 99 ? 4.087 1.637 -4.429 1.00 19.82 138 ALA A C 1
ATOM 1648 O O . ALA A 1 99 ? 5.085 1.982 -5.060 1.00 21.28 138 ALA A O 1
ATOM 1655 N N . VAL A 1 100 ? 4.130 0.662 -3.507 1.00 19.29 139 VAL A N 1
ATOM 1656 C CA . VAL A 1 100 ? 5.354 -0.106 -3.216 1.00 19.92 139 VAL A CA 1
ATOM 1657 C C . VAL A 1 100 ? 5.570 -1.301 -4.144 1.00 20.99 139 VAL A C 1
ATOM 1658 O O . VAL A 1 100 ? 6.672 -1.900 -4.135 1.00 21.97 139 VAL A O 1
ATOM 1671 N N . ILE A 1 101 ? 4.572 -1.655 -4.954 1.00 21.83 140 ILE A N 1
ATOM 1672 C CA . ILE A 1 101 ? 4.643 -2.752 -5.921 1.00 22.73 140 ILE A CA 1
ATOM 1673 C C . ILE A 1 101 ? 5.268 -2.271 -7.230 1.00 21.11 140 ILE A C 1
ATOM 1674 O O . ILE A 1 101 ? 5.038 -1.147 -7.681 1.00 22.26 140 ILE A O 1
ATOM 1690 N N . HIS A 1 102 ? 6.065 -3.132 -7.859 1.00 20.54 141 HIS A N 1
ATOM 1691 C CA . HIS A 1 102 ? 6.730 -2.789 -9.116 1.00 21.48 141 HIS A CA 1
ATOM 1692 C C . HIS A 1 102 ? 6.984 -4.053 -9.942 1.00 22.42 141 HIS A C 1
ATOM 1693 O O . HIS A 1 102 ? 6.845 -5.174 -9.463 1.00 25.38 141 HIS A O 1
ATOM 1708 N N . GLN A 1 103 ? 7.397 -3.872 -11.196 1.00 23.71 142 GLN A N 1
ATOM 1709 C CA . GLN A 1 103 ? 7.757 -5.012 -12.062 1.00 23.90 142 GLN A CA 1
ATOM 1710 C C . GLN A 1 103 ? 9.123 -5.594 -11.689 1.00 24.36 142 GLN A C 1
ATOM 1711 O O . GLN A 1 103 ? 9.984 -4.940 -11.068 1.00 26.05 142 GLN A O 1
#

GO terms:
  GO:0005515 protein binding (F, IPI)

Foldseek 3Di:
DLDWDKKWWQDPPDDLEDQDTQIWTWDDDQQKIFTQNDDPDPDTPDMDRQAPWDKAADPSHPHPQKIWTDDPVPDIIIIHDPDPVSSVSCSVVSVVRHDDD

B-factor: mean 26.97, std 10.24, range [12.13, 78.55]

Organism: Homo sapiens (NCBI:txid9606)

Secondary structure (DSSP, 8-state):
--EEEEEEEPPTT--TT----EEEEEEEETTEEEEESSTT-SS-SEEEE-TT-EEEE-TTSSSTTEEEEE-TTS-EEEEE-SSHHHHHHHHHHHHHHT---

Solvent-accessible surface area: 6185 Å² total; per-residue (Å²): 91,81,16,100,12,94,2,45,35,19,87,114,154,27,63,81,138,45,78,89,22,121,99,18,41,0,37,3,68,45,49,19,2,72,18,39,50,71,108,182,36,97,174,39,84,18,122,6,79,0,49,92,5,74,36,86,112,0,85,89,9,135,36,151,38,0,0,55,0,21,36,124,152,91,87,60,15,23,1,0,4,115,53,63,121,75,13,79,74,5,47,99,80,0,29,78,13,23,132,100,234

Nearest PDB structures (foldseek):
  5mr1-assembly1_A  TM=1.010E+00  e=7.097E-21  Homo sapiens
  1u29-assembly1_A  TM=8.666E-01  e=5.089E-07  Mus musculus
  1fhx-assembly2_B  TM=8.683E-01  e=5.410E-07  Mus musculus
  1u5d-assembly1_A  TM=8.076E-01  e=2.758E-07  Homo sapiens
  1fb8-assembly1_A  TM=8.718E-01  e=2.658E-06  Homo sapiens